Protein AF-A0A9D5ZM13-F1 (afdb_monomer)

pLDDT: mean 88.24, std 10.33, range [50.94, 98.12]

Structure (mmCIF, N/CA/C/O backbone):
data_AF-A0A9D5ZM13-F1
#
_entry.id   AF-A0A9D5ZM13-F1
#
loop_
_atom_site.group_PDB
_atom_site.id
_atom_site.type_symbol
_atom_site.label_atom_id
_atom_site.label_alt_id
_atom_site.label_comp_id
_atom_site.label_asym_id
_atom_site.label_entity_id
_atom_site.label_seq_id
_atom_site.pdbx_PDB_ins_code
_atom_site.Cartn_x
_atom_site.Cartn_y
_atom_site.Cartn_z
_atom_site.occupancy
_atom_site.B_iso_or_equiv
_atom_site.auth_seq_id
_atom_site.auth_comp_id
_atom_site.auth_asym_id
_atom_site.auth_atom_id
_atom_site.pdbx_PDB_model_num
ATOM 1 N N . MET A 1 1 ? 18.576 -22.214 -18.219 1.00 73.06 1 MET A N 1
ATOM 2 C CA . MET A 1 1 ? 17.772 -21.161 -18.888 1.00 73.06 1 MET A CA 1
ATOM 3 C C . MET A 1 1 ? 17.535 -21.629 -20.320 1.00 73.06 1 MET A C 1
ATOM 5 O O . MET A 1 1 ? 18.476 -22.168 -20.879 1.00 73.06 1 MET A O 1
ATOM 9 N N . ARG A 1 2 ? 16.316 -21.578 -20.875 1.00 85.56 2 ARG A N 1
ATOM 10 C CA . ARG A 1 2 ? 16.040 -22.069 -22.252 1.00 85.56 2 ARG A CA 1
ATOM 11 C C . ARG A 1 2 ? 16.087 -20.937 -23.271 1.00 85.56 2 ARG A C 1
ATOM 13 O O . ARG A 1 2 ? 16.745 -21.060 -24.294 1.00 85.56 2 ARG A O 1
ATOM 20 N N . ASP A 1 3 ? 15.479 -19.822 -22.898 1.00 89.00 3 ASP A N 1
ATOM 21 C CA . ASP A 1 3 ? 15.421 -18.604 -23.688 1.00 89.00 3 ASP A CA 1
ATOM 22 C C . ASP A 1 3 ? 16.178 -17.490 -22.988 1.00 89.00 3 ASP A C 1
ATOM 24 O O . ASP A 1 3 ? 16.081 -17.321 -21.768 1.00 89.00 3 ASP A O 1
ATOM 28 N N . ASN A 1 4 ? 16.901 -16.705 -23.772 1.00 91.12 4 ASN A N 1
ATOM 29 C CA . ASN A 1 4 ? 17.521 -15.479 -23.328 1.00 91.12 4 ASN A CA 1
ATOM 30 C C . ASN A 1 4 ? 17.094 -14.332 -24.236 1.00 91.12 4 ASN A C 1
ATOM 32 O O . ASN A 1 4 ? 17.348 -14.370 -25.433 1.00 91.12 4 ASN A O 1
ATOM 36 N N . TRP A 1 5 ? 16.463 -13.321 -23.647 1.00 93.12 5 TRP A N 1
ATOM 37 C CA . TRP A 1 5 ? 15.974 -12.148 -24.351 1.00 93.12 5 TRP A CA 1
ATOM 38 C C . TRP A 1 5 ? 16.658 -10.882 -23.845 1.00 93.12 5 TRP A C 1
ATOM 40 O O . TRP A 1 5 ? 16.768 -10.662 -22.638 1.00 93.12 5 TRP A O 1
ATOM 50 N N . CYS A 1 6 ? 17.037 -10.012 -24.775 1.00 95.56 6 CYS A N 1
ATOM 51 C CA . CYS A 1 6 ? 17.366 -8.621 -24.499 1.00 95.56 6 CYS A CA 1
ATOM 52 C C . CYS A 1 6 ? 16.543 -7.740 -25.436 1.00 95.56 6 CYS A C 1
ATOM 54 O O . CYS A 1 6 ? 16.604 -7.904 -26.654 1.00 95.56 6 CYS A O 1
ATOM 56 N N . VAL A 1 7 ? 15.742 -6.842 -24.865 1.00 96.81 7 VAL A N 1
ATOM 57 C CA . VAL A 1 7 ? 14.866 -5.946 -25.621 1.00 96.81 7 VAL A CA 1
ATOM 58 C C . VAL A 1 7 ? 15.091 -4.526 -25.142 1.00 96.81 7 VAL A C 1
ATOM 60 O O . VAL A 1 7 ? 15.116 -4.263 -23.940 1.00 96.81 7 VAL A O 1
ATOM 63 N N . GLY A 1 8 ? 15.219 -3.607 -26.085 1.00 95.19 8 GLY A N 1
ATOM 64 C CA . GLY A 1 8 ? 15.355 -2.192 -25.799 1.00 95.19 8 GLY A CA 1
ATOM 65 C C . GLY A 1 8 ? 15.084 -1.352 -27.034 1.00 95.19 8 GLY A C 1
ATOM 66 O O . GLY A 1 8 ? 14.815 -1.867 -28.123 1.00 95.19 8 GLY A O 1
ATOM 67 N N . TYR A 1 9 ? 15.098 -0.041 -26.848 1.00 94.00 9 TYR A N 1
ATOM 68 C CA . TYR A 1 9 ? 14.716 0.894 -27.891 1.00 94.00 9 TYR A CA 1
ATOM 69 C C . TYR A 1 9 ? 15.528 2.184 -27.807 1.00 94.00 9 TYR A C 1
ATOM 71 O O . TYR A 1 9 ? 16.066 2.542 -26.758 1.00 94.00 9 TYR A O 1
ATOM 79 N N . SER A 1 10 ? 15.587 2.877 -28.936 1.00 89.88 10 SER A N 1
ATOM 80 C CA . SER A 1 10 ? 15.978 4.272 -29.065 1.00 89.88 10 SER A CA 1
ATOM 81 C C . SER A 1 10 ? 14.820 5.075 -29.660 1.00 89.88 10 SER A C 1
ATOM 83 O O . SER A 1 10 ? 13.720 4.563 -29.864 1.00 89.88 10 SER A O 1
ATOM 85 N N . ASP A 1 11 ? 15.057 6.349 -29.945 1.00 86.62 11 ASP A N 1
ATOM 86 C CA . ASP A 1 11 ? 14.134 7.195 -30.700 1.00 86.62 11 ASP A CA 1
ATOM 87 C C . ASP A 1 11 ? 13.832 6.661 -32.112 1.00 86.62 11 ASP A C 1
ATOM 89 O O . ASP A 1 11 ? 12.773 6.970 -32.658 1.00 86.62 11 ASP A O 1
ATOM 93 N N . ARG A 1 12 ? 14.741 5.868 -32.700 1.00 88.12 12 ARG A N 1
ATOM 94 C CA . ARG A 1 12 ? 14.633 5.372 -34.083 1.00 88.12 12 ARG A CA 1
ATOM 95 C C . ARG A 1 12 ? 14.476 3.863 -34.211 1.00 88.12 12 ARG A C 1
ATOM 97 O O . ARG A 1 12 ? 13.870 3.406 -35.177 1.00 88.12 12 ARG A O 1
ATOM 104 N N . TYR A 1 13 ? 15.004 3.090 -33.267 1.00 91.31 13 TYR A N 1
ATOM 105 C CA . TYR A 1 13 ? 15.061 1.636 -33.387 1.00 91.31 13 TYR A CA 1
ATOM 106 C C . TYR A 1 13 ? 14.419 0.951 -32.189 1.00 91.31 13 TYR A C 1
ATOM 108 O O . TYR A 1 13 ? 14.563 1.384 -31.053 1.00 91.31 13 TYR A O 1
ATOM 116 N N . THR A 1 14 ? 13.746 -0.166 -32.439 1.00 95.75 14 THR A N 1
ATOM 117 C CA . THR A 1 14 ? 13.398 -1.146 -31.409 1.00 95.75 14 THR A CA 1
ATOM 118 C C . THR A 1 14 ? 14.122 -2.430 -31.760 1.00 95.75 14 THR A C 1
ATOM 120 O O . THR A 1 14 ? 13.996 -2.921 -32.880 1.00 95.75 14 THR A O 1
ATOM 123 N N . VAL A 1 15 ? 14.896 -2.955 -30.819 1.00 97.06 15 VAL A N 1
ATOM 124 C CA . VAL A 1 15 ? 15.712 -4.149 -31.021 1.00 97.06 15 VAL A CA 1
ATOM 125 C C . VAL A 1 15 ? 15.322 -5.176 -29.975 1.00 97.06 15 VAL A C 1
ATOM 127 O O . VAL A 1 15 ? 15.317 -4.890 -28.778 1.00 97.06 15 VAL A O 1
ATOM 130 N N . ALA A 1 16 ? 15.022 -6.384 -30.440 1.00 97.12 16 ALA A N 1
ATOM 131 C CA . ALA A 1 16 ? 14.815 -7.556 -29.610 1.00 97.12 16 ALA A CA 1
ATOM 132 C C . ALA A 1 16 ? 15.767 -8.655 -30.084 1.00 97.12 16 ALA A C 1
ATOM 134 O O . ALA A 1 16 ? 15.729 -9.053 -31.246 1.00 97.12 16 ALA A O 1
ATOM 135 N N . VAL A 1 17 ? 16.618 -9.135 -29.185 1.00 96.31 17 VAL A N 1
ATOM 136 C CA . VAL A 1 17 ? 17.547 -10.234 -29.437 1.00 96.31 17 VAL A CA 1
ATOM 137 C C . VAL A 1 17 ? 17.113 -11.431 -28.618 1.00 96.31 17 VAL A C 1
ATOM 139 O O . VAL A 1 17 ? 16.924 -11.316 -27.406 1.00 96.31 17 VAL A O 1
ATOM 142 N N . TRP A 1 18 ? 17.006 -12.577 -29.281 1.00 94.50 18 TRP A N 1
ATOM 143 C CA . TRP A 1 18 ? 16.833 -13.873 -28.646 1.00 94.50 18 TRP A CA 1
ATOM 144 C C . TRP A 1 18 ? 18.076 -14.730 -28.842 1.00 94.50 18 TRP A C 1
ATOM 146 O O . TRP A 1 18 ? 18.642 -14.776 -29.932 1.00 94.50 18 TRP A O 1
ATOM 156 N N . VAL A 1 19 ? 18.465 -15.437 -27.787 1.00 92.00 19 VAL A N 1
ATOM 157 C CA . VAL A 1 19 ? 19.493 -16.474 -27.810 1.00 92.00 19 VAL A CA 1
ATOM 158 C C . VAL A 1 19 ? 18.935 -17.702 -27.100 1.00 92.00 19 VAL A C 1
ATOM 160 O O . VAL A 1 19 ? 18.478 -17.615 -25.960 1.00 92.00 19 VAL A O 1
ATOM 163 N N . GLY A 1 20 ? 18.988 -18.850 -27.764 1.00 92.25 20 GLY A N 1
ATOM 164 C CA . GLY A 1 20 ? 18.499 -20.116 -27.235 1.00 92.25 20 GLY A CA 1
ATOM 165 C C . GLY A 1 20 ? 18.869 -21.279 -28.145 1.00 92.25 20 GLY A C 1
ATOM 166 O O . GLY A 1 20 ? 19.269 -21.084 -29.295 1.00 92.25 20 GLY A O 1
ATOM 167 N N . ASN A 1 21 ? 18.734 -22.500 -27.631 1.00 91.00 21 ASN A N 1
ATOM 168 C CA . ASN A 1 21 ? 18.849 -23.688 -28.470 1.00 91.00 21 ASN A CA 1
ATOM 169 C C . ASN A 1 21 ? 17.568 -23.830 -29.307 1.00 91.00 21 ASN A C 1
ATOM 171 O O . ASN A 1 21 ? 16.466 -23.753 -28.764 1.00 91.00 21 ASN A O 1
ATOM 175 N N . LEU A 1 22 ? 17.697 -24.047 -30.619 1.00 88.69 22 LEU A N 1
ATOM 176 C CA . LEU A 1 22 ? 16.551 -24.140 -31.542 1.00 88.69 22 LEU A CA 1
ATOM 177 C C . LEU A 1 22 ? 15.621 -25.326 -31.248 1.00 88.69 22 LEU A C 1
ATOM 179 O O . LEU A 1 22 ? 14.437 -25.276 -31.562 1.00 88.69 22 LEU A O 1
ATOM 183 N N . ASP A 1 23 ? 16.149 -26.381 -30.630 1.00 91.00 23 ASP A N 1
ATOM 184 C CA . ASP A 1 23 ? 15.391 -27.544 -30.158 1.00 91.00 23 ASP A CA 1
ATOM 185 C C . ASP A 1 23 ? 14.680 -27.292 -28.811 1.00 91.00 23 ASP A C 1
ATOM 187 O O . ASP A 1 23 ? 14.037 -28.183 -28.253 1.00 91.00 23 ASP A O 1
ATOM 191 N N . GLY A 1 24 ? 14.809 -26.080 -28.263 1.00 88.12 24 GLY A N 1
ATOM 192 C CA . GLY A 1 24 ? 14.264 -25.678 -26.974 1.00 88.12 24 GLY A CA 1
ATOM 193 C C . GLY A 1 24 ? 15.012 -26.257 -25.774 1.00 88.12 24 GLY A C 1
ATOM 194 O O . GLY A 1 24 ? 14.559 -26.066 -24.643 1.00 88.12 24 GLY A O 1
ATOM 195 N N . GLY A 1 25 ? 16.126 -26.972 -25.966 1.00 91.88 25 GLY A N 1
ATOM 196 C CA . GLY A 1 25 ? 16.921 -27.570 -24.894 1.00 91.88 25 GLY A CA 1
ATOM 197 C C . GLY A 1 25 ? 17.488 -26.536 -23.904 1.00 91.88 25 GLY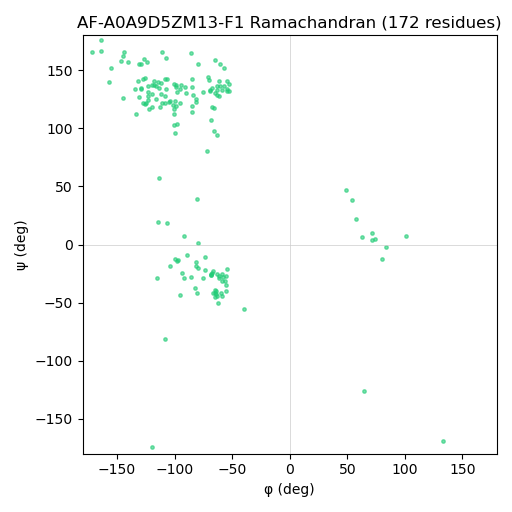 A C 1
ATOM 198 O O . GLY A 1 25 ? 17.668 -25.366 -24.251 1.00 91.88 25 GLY A O 1
ATOM 199 N N . PRO A 1 26 ? 17.789 -26.920 -22.648 1.00 88.12 26 PRO A N 1
ATOM 200 C CA . PRO A 1 26 ? 18.348 -25.992 -21.667 1.00 88.12 26 PRO A CA 1
ATOM 201 C C . PRO A 1 26 ? 19.767 -25.543 -22.050 1.00 88.12 26 PRO A C 1
ATOM 203 O O . PRO A 1 26 ? 20.626 -26.362 -22.363 1.00 88.12 26 PRO A O 1
ATOM 206 N N . MET A 1 27 ? 20.034 -24.242 -21.948 1.00 86.88 27 MET A N 1
ATOM 207 C CA . MET A 1 27 ? 21.387 -23.688 -21.954 1.00 86.88 27 MET A CA 1
ATOM 208 C C . MET A 1 27 ? 21.977 -23.732 -20.542 1.00 86.88 27 MET A C 1
ATOM 210 O O . MET A 1 27 ? 21.314 -23.366 -19.556 1.00 86.88 27 MET A O 1
ATOM 214 N N . TRP A 1 28 ? 23.237 -24.151 -20.461 1.00 81.50 28 TRP A N 1
ATOM 215 C CA . TRP A 1 28 ? 24.011 -24.254 -19.227 1.00 81.50 28 TRP A CA 1
ATOM 216 C C . TRP A 1 28 ? 24.913 -23.035 -19.069 1.00 81.50 28 TRP A C 1
ATOM 218 O O . TRP A 1 28 ? 25.534 -22.600 -20.032 1.00 81.50 28 TRP A O 1
ATOM 228 N N . SER A 1 29 ? 24.983 -22.485 -17.856 1.00 78.25 29 SER A N 1
ATOM 229 C CA . SER A 1 29 ? 25.875 -21.363 -17.516 1.00 78.25 29 SER A CA 1
ATOM 230 C C . SER A 1 29 ? 25.691 -20.081 -18.351 1.00 78.25 29 SER A C 1
ATOM 232 O O . SER A 1 29 ? 26.592 -19.250 -18.401 1.00 78.25 29 SER A O 1
ATOM 234 N N . VAL A 1 30 ? 24.521 -19.883 -18.971 1.00 73.00 30 VAL A N 1
ATOM 235 C CA . VAL A 1 30 ? 24.169 -18.653 -19.703 1.00 73.00 30 VAL A CA 1
ATOM 236 C C . VAL A 1 30 ? 23.119 -17.869 -18.920 1.00 73.00 30 VAL A C 1
ATOM 238 O O . VAL A 1 30 ? 22.074 -18.410 -18.551 1.00 73.00 30 VAL A O 1
ATOM 241 N N . SER A 1 31 ? 23.394 -16.585 -18.691 1.00 73.31 31 SER A N 1
ATOM 242 C CA . SER A 1 31 ? 22.455 -15.614 -18.122 1.00 73.31 31 SER A CA 1
ATOM 243 C C . SER A 1 31 ? 22.036 -14.579 -19.168 1.00 73.31 31 SER A C 1
ATOM 245 O O . SER A 1 31 ? 22.701 -14.418 -20.193 1.00 73.31 31 SER A O 1
ATOM 247 N N . GLY A 1 32 ? 20.972 -13.827 -18.865 1.00 70.50 32 GLY A N 1
ATOM 248 C CA . GLY A 1 32 ? 20.493 -12.680 -19.648 1.00 70.50 32 GLY A CA 1
ATOM 249 C C . GLY A 1 32 ? 21.612 -11.794 -20.204 1.00 70.50 32 GLY A C 1
ATOM 250 O O . GLY A 1 32 ? 21.774 -11.608 -21.410 1.00 70.50 32 GLY A O 1
ATOM 251 N N . VAL A 1 33 ? 22.446 -11.346 -19.267 1.00 79.56 33 VAL A N 1
ATOM 252 C CA . VAL A 1 33 ? 23.552 -10.403 -19.455 1.00 79.56 33 VAL A CA 1
ATOM 253 C C . VAL A 1 33 ? 24.704 -10.989 -20.277 1.00 79.56 33 VAL A C 1
ATOM 255 O O . VAL A 1 33 ? 25.424 -10.240 -20.922 1.00 79.56 33 VAL A O 1
ATOM 258 N N . MET A 1 34 ? 24.881 -12.313 -20.284 1.00 82.44 34 MET A N 1
ATOM 259 C CA . MET A 1 34 ? 25.987 -12.973 -20.993 1.00 82.44 34 MET A CA 1
ATOM 260 C C . MET A 1 34 ? 25.611 -13.508 -22.381 1.00 82.44 34 MET A C 1
ATOM 262 O O . MET A 1 34 ? 26.506 -13.876 -23.132 1.00 82.44 34 MET A O 1
ATOM 266 N N . GLY A 1 35 ? 24.318 -13.591 -22.718 1.00 88.12 35 GLY A N 1
ATOM 267 C CA . GLY A 1 35 ? 23.857 -14.115 -24.012 1.00 88.12 35 GLY A CA 1
ATOM 268 C C . GLY A 1 35 ? 23.300 -13.036 -24.938 1.00 88.12 35 GLY A C 1
ATOM 269 O O . GLY A 1 35 ? 23.998 -12.574 -25.830 1.00 88.12 35 GLY A O 1
ATOM 270 N N . ALA A 1 36 ? 22.040 -12.635 -24.754 1.00 93.94 36 ALA A N 1
ATOM 271 C CA . ALA A 1 36 ? 21.375 -11.704 -25.669 1.00 93.94 36 ALA A CA 1
ATOM 272 C C . ALA A 1 36 ? 21.837 -10.241 -25.514 1.00 93.94 36 ALA A C 1
ATOM 274 O O . ALA A 1 36 ? 21.806 -9.488 -26.487 1.00 93.94 36 ALA A O 1
ATOM 275 N N . ALA A 1 37 ? 22.275 -9.825 -24.318 1.00 94.56 37 ALA A N 1
ATOM 276 C CA . ALA A 1 37 ? 22.634 -8.427 -24.053 1.00 94.56 37 ALA A CA 1
ATOM 277 C C . ALA A 1 37 ? 23.874 -7.911 -24.824 1.00 94.56 37 ALA A C 1
ATOM 279 O O . ALA A 1 37 ? 23.791 -6.804 -25.354 1.00 94.56 37 ALA A O 1
ATOM 280 N N . PRO A 1 38 ? 24.985 -8.666 -24.968 1.00 94.38 38 PRO A N 1
ATOM 281 C CA . PRO A 1 38 ? 26.138 -8.214 -25.752 1.00 94.38 38 PRO A CA 1
ATOM 282 C C . PRO A 1 38 ? 25.819 -8.050 -27.244 1.00 94.38 38 PRO A C 1
ATOM 284 O O . PRO A 1 38 ? 26.225 -7.067 -27.853 1.00 94.38 38 PRO A O 1
ATOM 287 N N . VAL A 1 39 ? 25.021 -8.962 -27.816 1.00 95.62 39 VAL A N 1
ATOM 288 C CA . VAL A 1 39 ? 24.564 -8.869 -29.216 1.00 95.62 39 VAL A CA 1
ATOM 289 C C . VAL A 1 39 ? 23.657 -7.652 -29.414 1.00 95.62 39 VAL A C 1
ATOM 291 O O . VAL A 1 39 ? 23.792 -6.924 -30.394 1.00 95.62 39 VAL A O 1
ATOM 294 N N . TYR A 1 40 ? 22.748 -7.397 -28.466 1.00 97.00 40 TYR A N 1
ATOM 295 C CA . TYR A 1 40 ? 21.931 -6.182 -28.466 1.00 97.00 40 TYR A CA 1
ATOM 296 C C . TYR A 1 40 ? 22.800 -4.917 -28.434 1.00 97.00 40 TYR A C 1
ATOM 298 O O . TYR A 1 40 ? 22.534 -3.979 -29.185 1.00 97.00 40 TYR A O 1
ATOM 306 N N . GLN A 1 41 ? 23.835 -4.891 -27.587 1.00 95.75 41 GLN A N 1
ATOM 307 C CA . GLN A 1 41 ? 24.733 -3.745 -27.457 1.00 95.75 41 GLN A CA 1
ATOM 308 C C . GLN A 1 41 ? 25.476 -3.466 -28.767 1.00 95.75 41 GLN A C 1
ATOM 310 O O . GLN A 1 41 ? 25.427 -2.339 -29.250 1.00 95.75 41 GLN A O 1
ATOM 315 N N . GLU A 1 42 ? 26.093 -4.485 -29.369 1.00 96.06 42 GLU A N 1
ATOM 316 C CA . GLU A 1 42 ? 26.823 -4.342 -30.634 1.00 96.06 42 GLU A CA 1
ATOM 317 C C . GLU A 1 42 ? 25.909 -3.842 -31.762 1.00 96.06 42 GLU A C 1
ATOM 319 O O . GLU A 1 42 ? 26.280 -2.940 -32.515 1.00 96.06 42 GLU A O 1
ATOM 324 N N . LEU A 1 43 ? 24.676 -4.359 -31.839 1.00 95.44 43 LEU A N 1
ATOM 325 C CA . LEU A 1 43 ? 23.703 -3.894 -32.825 1.00 95.44 43 LEU A CA 1
ATOM 326 C C . LEU A 1 43 ? 23.307 -2.433 -32.583 1.00 95.44 43 LEU A C 1
ATOM 328 O O . LEU A 1 43 ? 23.249 -1.651 -33.529 1.00 95.44 43 LEU A O 1
ATOM 332 N N . MET A 1 44 ? 23.036 -2.047 -31.334 1.00 94.06 44 MET A N 1
ATOM 333 C CA . MET A 1 44 ? 22.690 -0.664 -31.012 1.00 94.06 44 MET A CA 1
ATOM 334 C C . MET A 1 44 ? 23.852 0.293 -31.298 1.00 94.06 44 MET A C 1
ATOM 336 O O . MET A 1 44 ? 23.606 1.361 -31.856 1.00 94.06 44 MET A O 1
ATOM 340 N N . ASP A 1 45 ? 25.097 -0.082 -31.003 1.00 93.56 45 ASP A N 1
ATOM 341 C CA . ASP A 1 45 ? 26.278 0.726 -31.331 1.00 93.56 45 ASP A CA 1
ATOM 342 C C . ASP A 1 45 ? 26.444 0.877 -32.853 1.00 93.56 45 ASP A C 1
ATOM 344 O O . ASP A 1 45 ? 26.656 1.986 -33.354 1.00 93.56 45 ASP A O 1
ATOM 348 N N . ALA A 1 46 ? 26.251 -0.208 -33.610 1.00 93.62 46 ALA A N 1
ATOM 349 C CA . ALA A 1 46 ? 26.283 -0.180 -35.070 1.00 93.62 46 ALA A CA 1
ATOM 350 C C . ALA A 1 46 ? 25.169 0.703 -35.659 1.00 93.62 46 ALA A C 1
ATOM 352 O O . ALA A 1 46 ? 25.435 1.519 -36.541 1.00 93.62 46 ALA A O 1
ATOM 353 N N . LEU A 1 47 ? 23.937 0.600 -35.151 1.00 92.25 47 LEU A N 1
ATOM 354 C CA . LEU A 1 47 ? 22.779 1.369 -35.625 1.00 92.25 47 LEU A CA 1
ATOM 355 C C . LEU A 1 47 ? 22.882 2.877 -35.337 1.00 92.25 47 LEU A C 1
ATOM 357 O O . LEU A 1 47 ? 22.260 3.679 -36.039 1.00 92.25 47 LEU A O 1
ATOM 361 N N . HIS A 1 48 ? 23.661 3.276 -34.326 1.00 90.50 48 HIS A N 1
ATOM 362 C CA . HIS A 1 48 ? 23.805 4.671 -33.892 1.00 90.50 48 HIS A CA 1
ATOM 363 C C . HIS A 1 48 ? 25.148 5.313 -34.275 1.00 90.50 48 HIS A C 1
ATOM 365 O O . HIS A 1 48 ? 25.497 6.361 -33.728 1.00 90.50 48 HIS A O 1
ATOM 371 N N . THR A 1 49 ? 25.887 4.759 -35.245 1.00 87.56 49 THR A N 1
ATOM 372 C CA . THR A 1 49 ? 27.140 5.375 -35.737 1.00 87.56 49 THR A CA 1
ATOM 373 C C . THR A 1 49 ? 26.936 6.813 -36.232 1.00 87.56 49 THR A C 1
ATOM 375 O O . THR A 1 49 ? 27.815 7.655 -36.053 1.00 87.56 49 THR A O 1
ATOM 378 N N . ASN A 1 50 ? 25.753 7.126 -36.779 1.00 78.50 50 ASN A N 1
ATOM 379 C CA . ASN A 1 50 ? 25.339 8.487 -37.127 1.00 78.50 50 ASN A CA 1
ATOM 380 C C . ASN A 1 50 ? 24.450 9.079 -36.022 1.00 78.50 50 ASN A C 1
ATOM 382 O O . ASN A 1 50 ? 23.269 8.752 -35.870 1.00 78.50 50 ASN A O 1
ATOM 386 N N . ASN A 1 51 ? 25.059 9.967 -35.241 1.00 69.19 51 ASN A N 1
ATOM 387 C CA . ASN A 1 51 ? 24.648 10.393 -33.903 1.00 69.19 51 ASN A CA 1
ATOM 388 C C . ASN A 1 51 ? 23.519 11.451 -33.887 1.00 69.19 51 ASN A C 1
ATOM 390 O O . ASN A 1 51 ? 23.552 12.367 -33.061 1.00 69.19 51 ASN A O 1
ATOM 394 N N . ASP A 1 52 ? 22.518 11.352 -34.769 1.00 70.00 52 ASP A N 1
ATOM 395 C CA . ASP A 1 52 ? 21.307 12.171 -34.622 1.00 70.00 52 ASP A CA 1
ATOM 396 C C . ASP A 1 52 ? 20.551 11.681 -33.389 1.00 70.00 52 ASP A C 1
ATOM 398 O O . ASP A 1 52 ? 19.990 10.583 -33.365 1.00 70.00 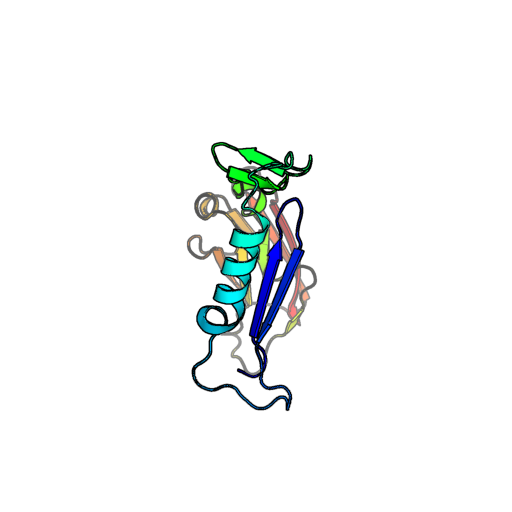52 ASP A O 1
ATOM 402 N N . 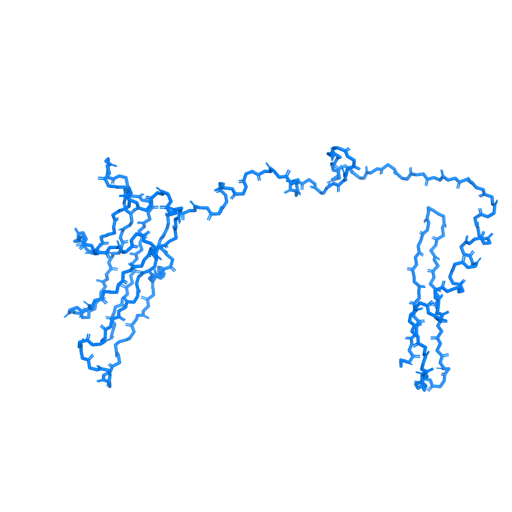ARG A 1 53 ? 20.607 12.484 -32.330 1.00 70.12 53 ARG A N 1
ATOM 403 C CA . ARG A 1 53 ? 19.970 12.197 -31.048 1.00 70.12 53 ARG A CA 1
ATOM 404 C C . ARG A 1 53 ? 18.680 12.990 -30.963 1.00 70.12 53 ARG A C 1
ATOM 406 O O . ARG A 1 53 ? 18.722 14.179 -30.642 1.00 70.12 53 ARG A O 1
ATOM 413 N N . TYR A 1 54 ? 17.537 12.347 -31.171 1.00 76.19 54 TYR A N 1
ATOM 414 C CA . TYR A 1 54 ? 16.281 12.931 -30.726 1.00 76.19 54 TYR A CA 1
ATOM 415 C C . TYR A 1 54 ? 16.090 12.641 -29.236 1.00 76.19 54 TYR A C 1
ATOM 417 O O . TYR A 1 54 ? 16.098 11.496 -28.787 1.00 76.19 54 TYR A O 1
ATOM 425 N N . ARG A 1 55 ? 15.926 13.700 -28.440 1.00 78.00 55 ARG A N 1
ATOM 426 C CA . ARG A 1 55 ? 15.509 13.580 -27.041 1.00 78.00 55 ARG A CA 1
ATOM 427 C C . ARG A 1 55 ? 14.020 13.898 -26.964 1.00 78.00 55 ARG A C 1
ATOM 429 O O . ARG A 1 55 ? 13.663 15.058 -27.187 1.00 78.00 55 ARG A O 1
ATOM 436 N N . PRO A 1 56 ? 13.152 12.919 -26.657 1.00 79.31 56 PRO A N 1
ATOM 437 C CA . PRO A 1 56 ? 11.728 13.184 -26.555 1.00 79.31 56 PRO A CA 1
ATOM 438 C C . PRO A 1 56 ? 11.462 14.197 -25.441 1.00 79.31 56 PRO A C 1
ATOM 440 O O . PRO A 1 56 ? 12.082 14.165 -24.375 1.00 79.31 56 PRO A O 1
ATOM 443 N N . THR A 1 57 ? 10.525 15.108 -25.695 1.00 84.38 57 THR A N 1
ATOM 444 C CA . THR A 1 57 ? 10.022 15.991 -24.639 1.00 84.38 57 THR A CA 1
ATOM 445 C C . THR A 1 57 ? 9.213 15.138 -23.660 1.00 84.38 57 THR A C 1
ATOM 447 O O . THR A 1 57 ? 8.385 14.345 -24.118 1.00 84.38 57 THR A O 1
ATOM 450 N N . PRO A 1 58 ? 9.423 15.266 -22.336 1.00 85.50 58 PRO A N 1
ATOM 451 C CA . PRO A 1 58 ? 8.631 14.532 -21.360 1.00 85.50 58 PRO A CA 1
ATOM 452 C C . PRO A 1 58 ? 7.123 14.731 -21.595 1.00 85.50 58 PRO A C 1
ATOM 454 O O . PRO A 1 58 ? 6.696 15.859 -21.866 1.00 85.50 58 PRO A O 1
ATOM 457 N N . PRO A 1 59 ? 6.299 13.672 -21.494 1.00 89.06 59 PRO A N 1
ATOM 458 C CA . PRO A 1 59 ? 4.848 13.800 -21.594 1.00 89.06 59 PRO A CA 1
ATOM 459 C C . 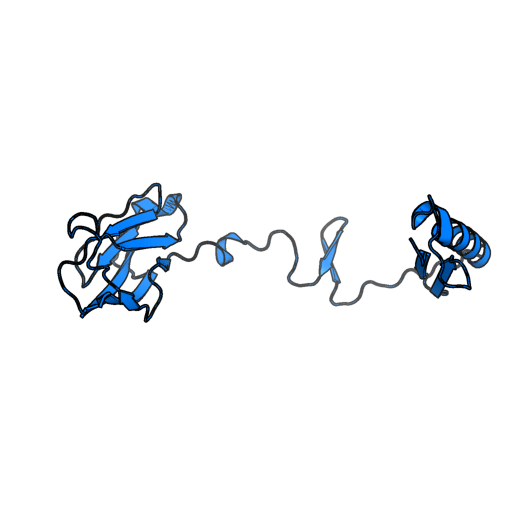PRO A 1 59 ? 4.295 14.782 -20.555 1.00 89.06 59 PRO A C 1
ATOM 461 O O . PRO A 1 59 ? 4.832 14.884 -19.457 1.00 89.06 59 PRO A O 1
ATOM 464 N N . LYS A 1 60 ? 3.159 15.436 -20.844 1.00 89.12 60 LYS A N 1
ATOM 465 C CA . LYS A 1 60 ? 2.515 16.399 -19.919 1.00 89.12 60 LYS A CA 1
ATOM 466 C C . LYS A 1 60 ? 2.213 15.825 -18.525 1.00 89.12 60 LYS A C 1
ATOM 468 O O . LYS A 1 60 ? 2.145 16.577 -17.563 1.00 89.12 60 LYS A O 1
ATOM 473 N N . ALA A 1 61 ? 2.015 14.509 -18.429 1.00 90.56 61 ALA A N 1
ATOM 474 C CA . ALA A 1 61 ? 1.766 13.804 -17.171 1.00 90.56 61 ALA A CA 1
ATOM 475 C C . ALA A 1 61 ? 3.021 13.654 -16.289 1.00 90.56 61 ALA A C 1
ATOM 477 O O . ALA A 1 61 ? 2.907 13.236 -15.139 1.00 90.56 61 ALA A O 1
ATOM 478 N N . VAL A 1 62 ? 4.206 13.966 -16.822 1.00 92.00 62 VAL A N 1
ATOM 479 C CA . VAL A 1 62 ? 5.481 13.888 -16.115 1.00 92.00 62 VAL A CA 1
ATOM 480 C C . VAL A 1 62 ? 5.878 15.282 -15.634 1.00 92.00 62 VAL A C 1
ATOM 482 O O . VAL A 1 62 ? 6.022 16.216 -16.420 1.00 92.00 62 VAL A O 1
ATOM 485 N N . VAL A 1 63 ? 6.088 15.416 -14.329 1.00 90.12 63 VAL A N 1
ATOM 486 C CA . VAL A 1 63 ? 6.487 16.655 -13.661 1.00 90.12 63 VAL A CA 1
ATOM 487 C C . VAL A 1 63 ? 7.945 16.546 -13.233 1.00 90.12 63 VAL A C 1
ATOM 489 O O . VAL A 1 63 ? 8.358 15.548 -12.645 1.00 90.12 63 VAL A O 1
ATOM 492 N N . LYS A 1 64 ? 8.739 17.583 -13.503 1.00 89.56 64 LYS A N 1
ATOM 493 C CA . LYS A 1 64 ? 10.137 17.657 -13.068 1.00 89.56 64 LYS A CA 1
ATOM 494 C C . LYS A 1 64 ? 10.236 18.327 -11.696 1.00 89.56 64 LYS A C 1
ATOM 496 O O . LYS A 1 64 ? 9.710 19.424 -11.516 1.00 89.56 64 LYS A O 1
ATOM 501 N N . LYS A 1 65 ? 10.951 17.710 -10.751 1.00 87.94 65 LYS A N 1
ATOM 502 C CA . LYS A 1 65 ? 11.272 18.292 -9.437 1.00 87.94 65 LYS A CA 1
ATOM 503 C C . LYS A 1 65 ? 12.755 18.075 -9.137 1.00 87.94 65 LYS A C 1
ATOM 505 O O . LYS A 1 65 ? 13.198 16.948 -8.951 1.00 87.94 65 LYS A O 1
ATOM 510 N N . GLY A 1 66 ? 13.524 19.166 -9.099 1.00 87.19 66 GLY A N 1
ATOM 511 C CA . GLY A 1 66 ? 14.985 19.095 -9.007 1.00 87.19 66 GLY A CA 1
ATOM 512 C C . GLY A 1 66 ? 15.598 18.446 -10.255 1.00 87.19 66 GLY A C 1
ATOM 513 O O . GLY A 1 66 ? 15.328 18.881 -11.379 1.00 87.19 66 GLY A O 1
ATOM 514 N N . SER A 1 67 ? 16.416 17.410 -10.052 1.00 89.06 67 SER A N 1
ATOM 515 C CA . SER A 1 67 ? 17.008 16.587 -11.118 1.00 89.06 67 SER A CA 1
ATOM 516 C C . SER A 1 67 ? 16.077 15.501 -11.656 1.00 89.06 67 SER A C 1
ATOM 518 O O . SER A 1 67 ? 16.344 14.972 -12.734 1.00 89.06 67 SER A 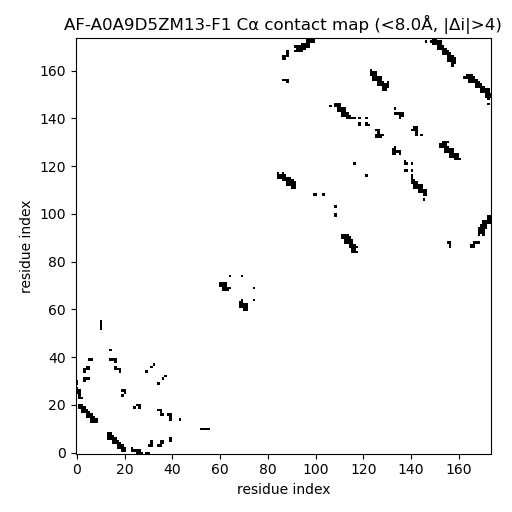O 1
ATOM 520 N N . ASP A 1 68 ? 14.990 15.196 -10.948 1.00 88.94 68 ASP A N 1
ATOM 521 C CA . ASP A 1 68 ? 14.215 13.977 -11.170 1.00 88.94 68 ASP A CA 1
ATOM 522 C C . ASP A 1 68 ? 12.865 14.265 -11.841 1.00 88.94 68 ASP A C 1
ATOM 524 O O . ASP A 1 68 ? 12.340 15.385 -11.806 1.00 88.94 68 ASP A O 1
ATOM 528 N N . TYR A 1 69 ? 12.290 13.223 -12.440 1.00 89.31 69 TYR A N 1
ATOM 529 C CA . TYR A 1 69 ? 10.988 13.246 -13.102 1.00 89.31 69 TYR A CA 1
ATOM 530 C C . TYR A 1 69 ? 10.013 12.314 -12.376 1.00 89.31 69 TYR A C 1
ATOM 532 O O . TYR A 1 69 ? 10.361 11.186 -12.039 1.00 89.31 69 TYR A O 1
ATOM 540 N N . TYR A 1 70 ? 8.784 12.780 -12.173 1.00 89.38 70 TYR A N 1
ATOM 541 C CA . TYR A 1 70 ? 7.726 12.087 -11.439 1.00 89.38 70 TYR A CA 1
ATOM 542 C C . TYR A 1 70 ? 6.447 12.058 -12.263 1.00 89.38 70 TYR A C 1
ATOM 544 O O . TYR A 1 70 ? 6.218 12.951 -13.075 1.00 89.38 70 TYR A O 1
ATOM 552 N N . LEU A 1 71 ? 5.574 11.084 -12.021 1.00 89.75 71 LEU A N 1
ATOM 553 C CA . LEU A 1 71 ? 4.197 11.201 -12.488 1.00 89.75 71 LEU A CA 1
ATOM 554 C C . LEU A 1 71 ? 3.479 12.272 -11.655 1.00 89.75 71 LEU A C 1
ATOM 556 O O . LEU A 1 71 ? 3.736 12.441 -10.459 1.00 89.75 71 LEU A O 1
ATOM 560 N N . ALA A 1 72 ? 2.585 13.028 -12.287 1.00 83.44 72 ALA A N 1
ATOM 561 C CA . ALA A 1 72 ? 1.726 13.961 -11.570 1.00 83.44 72 ALA A CA 1
ATOM 562 C C . ALA A 1 72 ? 0.957 13.218 -10.458 1.00 83.44 72 ALA A C 1
ATOM 564 O O . ALA A 1 72 ? 0.407 12.144 -10.690 1.00 83.44 72 ALA A O 1
ATOM 565 N N . GLY A 1 73 ? 0.951 13.774 -9.243 1.00 79.38 73 GLY A N 1
ATOM 566 C CA . GLY A 1 73 ? 0.350 13.139 -8.061 1.00 79.38 73 GLY A CA 1
ATOM 567 C C . GLY A 1 73 ? 1.240 12.119 -7.336 1.00 79.38 73 GLY A C 1
ATOM 568 O O . GLY A 1 73 ? 0.837 11.603 -6.301 1.00 79.38 73 GLY A O 1
ATOM 569 N N . THR A 1 74 ? 2.458 11.842 -7.819 1.00 83.12 74 THR A N 1
ATOM 570 C CA . THR A 1 74 ? 3.422 10.957 -7.131 1.00 83.12 74 THR A CA 1
ATOM 571 C C . THR A 1 74 ? 4.668 11.703 -6.652 1.00 83.12 74 THR A C 1
ATOM 573 O O . THR A 1 74 ? 5.725 11.097 -6.464 1.00 83.12 74 THR A O 1
ATOM 576 N N . LEU A 1 75 ? 4.597 13.031 -6.522 1.00 84.31 75 LEU A N 1
ATOM 577 C CA . LEU A 1 75 ? 5.751 13.826 -6.119 1.00 84.31 75 LEU A CA 1
ATOM 578 C C . LEU A 1 75 ? 6.103 13.552 -4.645 1.00 84.31 75 LEU A C 1
ATOM 580 O O . LEU A 1 75 ? 5.232 13.649 -3.778 1.00 84.31 75 LEU A O 1
ATOM 584 N N . PRO A 1 76 ? 7.382 13.294 -4.317 1.00 71.56 76 PRO A N 1
ATOM 585 C CA . PRO A 1 76 ? 7.817 13.150 -2.937 1.00 71.56 76 PRO A CA 1
ATOM 586 C C . PRO A 1 76 ? 7.563 14.450 -2.173 1.00 71.56 76 PRO A C 1
ATOM 588 O O . PRO A 1 76 ? 7.995 15.521 -2.612 1.00 71.56 76 PRO A O 1
ATOM 591 N N . GLY A 1 77 ? 6.884 14.370 -1.030 1.00 68.38 77 GLY A N 1
ATOM 592 C CA . GLY A 1 77 ? 6.650 15.515 -0.149 1.00 68.38 77 GLY A CA 1
ATOM 593 C C . GLY A 1 77 ? 5.270 16.169 -0.238 1.00 68.38 77 GLY A C 1
ATOM 594 O O . GLY A 1 77 ? 5.072 17.180 0.434 1.00 68.38 77 GLY A O 1
ATOM 595 N N . GLU A 1 78 ? 4.298 15.608 -0.971 1.00 58.19 78 GLU A N 1
ATOM 596 C CA . GLU A 1 78 ? 2.917 15.754 -0.488 1.00 58.19 78 GLU A CA 1
ATOM 597 C C . GLU A 1 78 ? 2.849 15.127 0.909 1.00 58.19 78 GLU A C 1
ATOM 599 O O . GLU A 1 78 ? 3.429 14.063 1.153 1.00 58.19 78 GLU A O 1
ATOM 604 N N . LYS A 1 79 ? 2.239 15.834 1.865 1.00 55.53 79 LYS A N 1
ATOM 605 C CA . LYS A 1 79 ? 2.206 15.412 3.264 1.00 55.53 79 LYS A CA 1
ATOM 606 C C . LYS A 1 79 ? 1.439 14.095 3.383 1.00 55.53 79 LYS A C 1
ATOM 608 O O . LYS A 1 79 ? 0.235 14.078 3.599 1.00 55.53 79 LYS A O 1
ATOM 613 N N . LEU A 1 80 ? 2.166 12.980 3.364 1.00 54.16 80 LEU A N 1
ATOM 614 C CA . LEU A 1 80 ? 1.650 11.675 3.787 1.00 54.16 80 LEU A CA 1
ATOM 615 C C . LEU A 1 80 ? 1.070 11.742 5.215 1.00 54.16 80 LEU A C 1
ATOM 617 O O . LEU A 1 80 ? 0.220 10.936 5.563 1.00 54.16 80 LEU A O 1
ATOM 621 N N . GLN A 1 81 ? 1.455 12.729 6.033 1.00 50.94 81 GLN A N 1
ATOM 622 C CA . GLN A 1 81 ? 0.848 12.962 7.348 1.00 50.94 81 GLN A CA 1
ATOM 623 C C . GLN A 1 81 ? -0.679 13.146 7.294 1.00 50.94 81 GLN A C 1
ATOM 625 O O . GLN A 1 81 ? -1.357 12.644 8.187 1.00 50.94 81 GLN A O 1
ATOM 630 N N . ASP A 1 82 ? -1.223 13.764 6.239 1.00 52.56 82 ASP A N 1
ATOM 631 C CA . ASP A 1 82 ? -2.673 13.973 6.105 1.00 52.56 82 ASP A CA 1
ATOM 632 C C . ASP A 1 82 ? -3.406 12.706 5.607 1.00 52.56 82 ASP A C 1
ATOM 634 O O . ASP A 1 82 ? -4.608 12.546 5.816 1.00 52.56 82 ASP A O 1
ATOM 638 N N . LEU A 1 83 ? -2.679 11.767 4.987 1.00 52.47 83 LEU A N 1
ATOM 639 C CA . LEU A 1 83 ? -3.208 10.492 4.480 1.00 52.47 83 LEU A CA 1
ATOM 640 C C . LEU A 1 83 ? -3.118 9.344 5.500 1.00 52.47 83 LEU A C 1
ATOM 642 O O . LEU A 1 83 ? -3.943 8.433 5.448 1.00 52.47 83 LEU A O 1
ATOM 646 N N . TYR A 1 84 ? -2.139 9.375 6.412 1.00 52.28 84 TYR A N 1
ATOM 647 C CA . TYR A 1 84 ? -1.783 8.215 7.241 1.00 52.28 84 TYR A CA 1
ATOM 648 C C . TYR A 1 84 ? -2.262 8.277 8.697 1.00 52.28 84 TYR A C 1
ATOM 650 O O . TYR A 1 84 ? -2.387 7.228 9.318 1.00 52.28 84 TYR A O 1
ATOM 658 N N . TRP A 1 85 ? -2.615 9.442 9.248 1.00 58.12 85 TRP A N 1
ATOM 659 C CA . TRP A 1 85 ? -3.017 9.541 10.662 1.00 58.12 85 TRP A CA 1
ATOM 660 C C . TRP A 1 85 ? -4.485 9.918 10.844 1.00 58.12 85 TRP A C 1
ATOM 662 O O . TRP A 1 85 ? -4.825 10.890 11.522 1.00 58.12 85 TRP A O 1
ATOM 672 N N . LYS A 1 86 ? -5.391 9.119 10.270 1.00 72.56 86 LYS A N 1
ATOM 673 C CA . LYS A 1 86 ? -6.803 9.190 10.666 1.00 72.56 86 LYS A CA 1
ATOM 674 C C . LYS A 1 86 ? -6.931 8.694 12.103 1.00 72.56 86 LYS A C 1
ATOM 676 O O . LYS A 1 86 ? -6.641 7.534 12.362 1.00 72.56 86 LYS A O 1
ATOM 681 N N . LYS A 1 87 ? -7.395 9.556 13.014 1.00 89.38 87 LYS A N 1
ATOM 682 C CA . LYS A 1 87 ? -7.839 9.164 14.361 1.00 89.38 87 LYS A CA 1
ATOM 683 C C . LYS A 1 87 ? -9.084 8.290 14.207 1.00 89.38 87 LYS A C 1
ATOM 685 O O . LYS A 1 87 ? -10.170 8.825 14.005 1.00 89.38 87 LYS A O 1
ATOM 690 N N . ARG A 1 88 ? -8.928 6.968 14.249 1.00 92.94 88 ARG A N 1
ATOM 691 C CA . ARG A 1 88 ? -10.028 6.025 13.992 1.00 92.94 88 ARG A CA 1
ATOM 692 C C . ARG A 1 88 ? -9.953 4.770 14.845 1.00 92.94 88 ARG A C 1
ATOM 694 O O . ARG A 1 88 ? -8.900 4.419 15.378 1.00 92.94 88 ARG A O 1
ATOM 701 N N . ILE A 1 89 ? -11.070 4.065 14.932 1.00 95.56 89 ILE A N 1
ATOM 702 C CA . ILE A 1 89 ? -11.150 2.734 15.524 1.00 95.56 89 ILE A CA 1
ATOM 703 C C . ILE A 1 89 ? -10.783 1.730 14.428 1.00 95.56 89 ILE A C 1
ATOM 705 O O . ILE A 1 89 ? -11.473 1.597 13.422 1.00 95.56 89 ILE A O 1
ATOM 709 N N . ALA A 1 90 ? -9.655 1.045 14.600 1.00 95.06 90 ALA A N 1
ATOM 710 C CA . ALA A 1 90 ? -9.156 0.062 13.640 1.00 95.06 90 ALA A CA 1
ATOM 711 C C . ALA A 1 90 ? -9.754 -1.334 13.871 1.00 95.06 90 ALA A C 1
ATOM 713 O O . ALA A 1 90 ? -9.850 -2.128 12.938 1.00 95.06 90 ALA A O 1
ATOM 714 N N . TYR A 1 91 ? -10.129 -1.647 15.114 1.00 96.31 91 TYR A N 1
ATOM 715 C CA . TYR A 1 91 ? -10.766 -2.908 15.477 1.00 96.31 91 TYR A CA 1
ATOM 716 C C . TYR A 1 91 ? -11.573 -2.747 16.779 1.00 96.31 91 TYR A C 1
ATOM 718 O O . TYR A 1 91 ? -11.059 -2.119 17.708 1.00 96.31 91 TYR A O 1
ATOM 726 N N . PRO A 1 92 ? -12.772 -3.341 16.905 1.00 96.88 92 PRO A N 1
ATOM 727 C CA . PRO A 1 92 ? -13.530 -3.998 15.839 1.00 96.88 92 PRO A CA 1
ATOM 728 C C . PRO A 1 92 ? -13.960 -3.000 14.752 1.00 96.88 92 PRO A C 1
ATOM 730 O O . PRO A 1 92 ? -13.977 -1.792 14.978 1.00 96.88 92 PRO A O 1
ATOM 733 N N . THR A 1 93 ? -14.264 -3.506 13.558 1.00 96.50 93 THR A N 1
ATOM 734 C CA . THR A 1 93 ? -14.769 -2.691 12.443 1.00 96.50 93 THR A CA 1
ATOM 735 C C . THR A 1 93 ? -16.288 -2.537 12.516 1.00 96.50 93 THR A C 1
ATOM 737 O O . THR A 1 93 ? -16.964 -3.304 13.204 1.00 96.50 93 THR A O 1
ATOM 740 N N . GLU A 1 94 ? -16.841 -1.587 11.759 1.00 97.44 94 GLU A N 1
ATOM 741 C CA . GLU A 1 94 ? -18.293 -1.411 11.632 1.00 97.44 94 GLU A CA 1
ATOM 742 C C . GLU A 1 94 ? -18.996 -2.721 11.237 1.00 97.44 94 GLU A C 1
ATOM 744 O O . GLU A 1 94 ? -18.565 -3.426 10.323 1.00 97.44 94 GLU A O 1
ATOM 749 N N . GLY A 1 95 ? -20.072 -3.050 11.951 1.00 96.31 95 GLY A N 1
ATOM 750 C CA . GLY A 1 95 ? -20.892 -4.240 11.738 1.00 96.31 95 GLY A CA 1
ATOM 751 C C . GLY A 1 95 ? -20.245 -5.567 12.147 1.00 96.31 95 GLY A C 1
ATOM 752 O O . GLY A 1 95 ? -20.856 -6.613 11.929 1.00 96.31 95 GLY A O 1
ATOM 753 N N . MET A 1 96 ? -19.039 -5.563 12.727 1.00 97.62 96 MET A N 1
ATOM 754 C CA . MET A 1 96 ? -18.343 -6.800 13.091 1.00 97.62 96 MET A CA 1
ATOM 755 C C . MET A 1 96 ? -19.151 -7.622 14.105 1.00 97.62 96 MET A C 1
ATOM 757 O O . MET A 1 96 ? -19.666 -7.089 15.085 1.00 97.62 96 MET A O 1
ATOM 761 N N . ILE A 1 97 ? -19.216 -8.937 13.894 1.00 96.75 97 ILE A N 1
ATOM 762 C CA . ILE A 1 97 ? -19.768 -9.890 14.861 1.00 96.75 97 ILE A CA 1
ATOM 763 C C . ILE A 1 97 ? -18.600 -10.614 15.526 1.00 96.75 97 ILE A C 1
ATOM 765 O O . ILE A 1 97 ? -17.777 -11.228 14.849 1.00 96.75 97 ILE A O 1
ATOM 769 N N . VAL A 1 98 ? -18.535 -10.544 16.850 1.00 94.38 98 VAL A N 1
ATOM 770 C CA . VAL A 1 98 ? -17.542 -11.226 17.678 1.00 94.38 98 VAL A CA 1
ATOM 771 C C . VAL A 1 98 ? -18.240 -12.359 18.419 1.00 94.38 98 VAL A C 1
ATOM 773 O O . VAL A 1 98 ? -19.193 -12.118 19.156 1.00 94.38 98 VAL A O 1
ATOM 776 N N . ALA A 1 99 ? -17.781 -13.592 18.221 1.00 92.69 99 ALA A N 1
ATOM 777 C CA . ALA A 1 99 ? -18.303 -14.754 18.930 1.00 92.69 99 ALA A CA 1
ATOM 778 C C . ALA A 1 99 ? -17.507 -14.997 20.216 1.00 92.69 99 ALA A C 1
ATOM 780 O O . ALA A 1 99 ? -16.275 -14.941 20.207 1.00 92.69 99 ALA A O 1
ATOM 781 N N . LEU A 1 100 ? -18.212 -15.272 21.312 1.00 89.94 100 LEU A N 1
ATOM 782 C CA . LEU A 1 100 ? -17.597 -15.746 22.547 1.00 89.94 100 LEU A CA 1
ATOM 783 C C . LEU A 1 100 ? -17.384 -17.255 22.496 1.00 89.94 100 LEU A C 1
ATOM 785 O O . LEU A 1 100 ? -18.315 -18.014 22.230 1.00 89.94 100 LEU A O 1
ATOM 789 N N . ASP A 1 101 ? -16.159 -17.674 22.791 1.00 89.25 101 ASP A N 1
ATOM 790 C CA . ASP A 1 101 ? -15.780 -19.080 22.834 1.00 89.25 101 ASP A CA 1
ATOM 791 C C . ASP A 1 101 ? -16.116 -19.678 24.216 1.00 89.25 101 ASP A C 1
ATOM 793 O O . ASP A 1 101 ? -15.599 -19.180 25.221 1.00 89.25 101 ASP A O 1
ATOM 797 N N . PRO A 1 102 ? -16.988 -20.702 24.307 1.00 89.38 102 PRO A N 1
ATOM 798 C CA . PRO A 1 102 ? -17.369 -21.314 25.579 1.00 89.38 102 PRO A CA 1
ATOM 799 C C . PRO A 1 102 ? -16.222 -22.055 26.278 1.00 89.38 102 PRO A C 1
ATOM 801 O O . PRO A 1 102 ? -16.284 -22.209 27.498 1.00 89.38 102 PRO A O 1
ATOM 804 N N . ASP A 1 103 ? -15.188 -22.477 25.546 1.00 92.88 103 ASP A N 1
ATOM 805 C CA . ASP A 1 103 ? -14.054 -23.216 26.109 1.00 92.88 103 ASP A CA 1
ATOM 806 C C . ASP A 1 103 ? -13.029 -22.277 26.766 1.00 92.88 103 ASP A C 1
ATOM 808 O O . ASP A 1 103 ? -12.224 -22.696 27.603 1.00 92.88 103 ASP A O 1
ATOM 812 N N . ILE A 1 104 ? -13.065 -20.981 26.435 1.00 89.19 104 ILE A N 1
ATOM 813 C CA . ILE A 1 104 ? -12.218 -19.969 27.069 1.00 89.19 104 ILE A CA 1
ATOM 814 C C . ILE A 1 104 ? -12.857 -19.548 28.401 1.00 89.19 104 ILE A C 1
ATOM 816 O O . ILE A 1 104 ? -13.991 -19.060 28.401 1.00 89.19 104 ILE A O 1
ATOM 820 N N . PRO A 1 105 ? -12.141 -19.629 29.541 1.00 91.50 105 PRO A N 1
ATOM 821 C CA . PRO A 1 105 ? -12.655 -19.146 30.819 1.00 91.50 105 PRO A CA 1
ATOM 822 C C . PRO A 1 105 ? -13.113 -17.687 30.741 1.00 91.50 105 PRO A C 1
ATOM 824 O O . PRO A 1 105 ? -12.476 -16.853 30.094 1.00 91.50 105 PRO A O 1
ATOM 827 N N . THR A 1 106 ? -14.221 -17.354 31.404 1.00 86.25 106 THR A N 1
ATOM 828 C CA . THR A 1 106 ? -14.876 -16.039 31.283 1.00 86.25 106 THR A CA 1
ATOM 829 C C . THR A 1 106 ? -13.953 -14.868 31.657 1.00 86.25 106 THR A C 1
ATOM 831 O O . THR A 1 106 ? -14.098 -13.765 31.129 1.00 86.25 106 THR A O 1
ATOM 834 N N . GLU A 1 107 ? -12.979 -15.086 32.539 1.00 88.38 107 GLU A N 1
ATOM 835 C CA . GLU A 1 107 ? -11.939 -14.123 32.916 1.00 88.38 107 GLU A CA 1
ATOM 836 C C . GLU A 1 107 ? -10.930 -13.825 31.792 1.00 88.38 107 GLU A C 1
ATOM 838 O O . GLU A 1 107 ? -10.358 -12.729 31.738 1.00 88.38 107 GLU A O 1
ATOM 843 N N . ASN A 1 108 ? -10.757 -14.773 30.870 1.00 91.44 108 ASN A N 1
ATOM 844 C CA . ASN A 1 108 ? -9.821 -14.713 29.750 1.00 91.44 108 ASN A CA 1
ATOM 845 C C . ASN A 1 108 ? -10.498 -14.309 28.433 1.00 91.44 108 ASN A C 1
ATOM 847 O O . ASN A 1 108 ? -9.806 -13.929 27.490 1.00 91.44 108 ASN A O 1
ATOM 851 N N . GLN A 1 109 ? -11.834 -14.311 28.375 1.00 91.88 109 GLN A N 1
ATOM 852 C CA . GLN A 1 109 ? -12.604 -13.831 27.225 1.00 91.88 109 GLN A CA 1
ATOM 853 C C . GLN A 1 109 ? -12.542 -12.301 27.111 1.00 91.88 109 GLN A C 1
ATOM 855 O O . GLN A 1 109 ? -13.446 -11.580 27.538 1.00 91.88 109 GLN A O 1
ATOM 860 N N . LYS A 1 110 ? -11.450 -11.784 26.545 1.00 93.69 110 LYS A N 1
ATOM 861 C CA . LYS A 1 110 ? -11.244 -10.351 26.307 1.00 93.69 110 LYS A CA 1
ATOM 862 C C . LYS A 1 110 ? -11.214 -10.061 24.812 1.00 93.69 110 LYS A C 1
ATOM 864 O O . LYS A 1 110 ? -10.527 -10.729 24.048 1.00 93.69 110 LYS A O 1
ATOM 869 N N . ILE A 1 111 ? -11.925 -9.017 24.417 1.00 94.88 111 ILE A N 1
ATOM 870 C CA . ILE A 1 111 ? -11.959 -8.487 23.061 1.00 94.88 111 ILE A CA 1
ATOM 871 C C . ILE A 1 111 ? -10.945 -7.349 22.989 1.00 94.88 111 ILE A C 1
ATOM 873 O O . ILE A 1 111 ? -11.025 -6.377 23.746 1.00 94.88 111 ILE A O 1
ATOM 877 N N . LEU A 1 112 ? -9.982 -7.482 22.078 1.00 96.50 112 LEU A N 1
ATOM 878 C CA . LEU A 1 112 ? -9.093 -6.385 21.720 1.00 96.50 112 LEU A CA 1
ATOM 879 C C . LEU A 1 112 ? -9.921 -5.263 21.096 1.00 96.50 112 LEU A C 1
ATOM 881 O O . LEU A 1 112 ? -10.756 -5.507 20.235 1.00 96.50 112 LEU A O 1
ATOM 885 N N . ILE A 1 113 ? -9.649 -4.031 21.491 1.00 97.69 113 ILE A N 1
ATOM 886 C CA . ILE A 1 113 ? -10.058 -2.830 20.775 1.00 97.69 113 ILE A CA 1
ATOM 887 C C . ILE A 1 113 ? -8.779 -2.091 20.414 1.00 97.69 113 ILE A C 1
ATOM 889 O O . ILE A 1 113 ? -7.920 -1.882 21.272 1.00 97.69 113 ILE A O 1
ATOM 893 N N . ARG A 1 114 ? -8.639 -1.713 19.146 1.00 96.44 114 ARG A N 1
ATOM 894 C CA . ARG A 1 114 ? -7.451 -1.046 18.617 1.00 96.44 114 ARG A CA 1
ATOM 895 C C . ARG A 1 114 ? -7.833 0.285 17.995 1.00 96.44 114 ARG A C 1
ATOM 897 O O . ARG A 1 114 ? -8.741 0.354 17.168 1.00 96.44 114 ARG A O 1
ATOM 904 N N . VAL A 1 115 ? -7.097 1.320 18.368 1.00 94.94 115 VAL A N 1
ATOM 905 C CA . VAL A 1 115 ? -7.186 2.662 17.799 1.00 94.94 115 VAL A CA 1
ATOM 906 C C . VAL A 1 115 ? -5.960 2.901 16.928 1.00 94.94 115 VAL A C 1
ATOM 908 O O . VAL A 1 115 ? -4.855 2.469 17.248 1.00 94.94 115 VAL A O 1
ATOM 911 N N . GLU A 1 116 ? -6.164 3.590 15.816 1.00 91.31 116 GLU A N 1
ATOM 912 C CA . GLU A 1 116 ? -5.094 4.111 14.978 1.00 91.31 116 GLU A CA 1
ATOM 913 C C . GLU A 1 116 ? -5.104 5.633 15.103 1.00 91.31 116 GLU A C 1
ATOM 915 O O . GLU A 1 116 ? -6.131 6.282 14.907 1.00 91.31 116 GLU A O 1
ATOM 920 N N . ALA A 1 117 ? -3.979 6.191 15.534 1.00 88.19 117 ALA A N 1
ATOM 921 C CA . ALA A 1 117 ? -3.763 7.619 15.699 1.00 88.19 117 ALA A CA 1
ATOM 922 C C . ALA A 1 117 ? -2.259 7.886 15.826 1.00 88.19 117 ALA A C 1
ATOM 924 O O . ALA A 1 117 ? -1.479 6.969 16.087 1.00 88.19 117 ALA A O 1
ATOM 925 N N . ASP A 1 118 ? -1.864 9.152 15.703 1.00 81.88 118 ASP A N 1
ATOM 926 C CA . ASP A 1 118 ? -0.532 9.579 16.122 1.00 81.88 118 ASP A CA 1
ATOM 927 C C . ASP A 1 118 ? -0.381 9.369 17.642 1.00 81.88 118 ASP A C 1
ATOM 929 O O . ASP A 1 118 ? -1.222 9.809 18.432 1.00 81.88 118 ASP A O 1
ATOM 933 N N . VAL A 1 119 ? 0.699 8.700 18.055 1.00 69.50 119 VAL A N 1
ATOM 934 C CA . VAL A 1 119 ? 1.031 8.461 19.468 1.00 69.50 119 VAL A CA 1
ATOM 935 C C . VAL A 1 119 ? 1.190 9.787 20.219 1.00 69.50 119 VAL A C 1
ATOM 937 O O . VAL A 1 119 ? 0.813 9.876 21.387 1.00 69.50 119 VAL A O 1
ATOM 940 N N . SER A 1 120 ? 1.644 10.852 19.547 1.00 73.44 120 SER A N 1
ATOM 941 C CA . SER A 1 120 ? 1.702 12.202 20.126 1.00 73.44 120 SER A CA 1
ATOM 942 C C . SER A 1 120 ? 0.314 12.735 20.521 1.00 73.44 120 SER A C 1
ATOM 944 O O . SER A 1 120 ? 0.177 13.474 21.496 1.00 73.44 120 SER A O 1
ATOM 946 N N . ALA A 1 121 ? -0.739 12.292 19.826 1.00 76.88 121 ALA A N 1
ATOM 947 C CA . ALA A 1 121 ? -2.127 12.639 20.106 1.00 76.88 121 ALA A CA 1
ATOM 948 C C . ALA A 1 121 ? -2.801 11.685 21.109 1.00 76.88 121 ALA A C 1
ATOM 950 O O . ALA A 1 121 ? -3.907 11.981 21.564 1.00 76.88 121 ALA A O 1
ATOM 951 N N . ALA A 1 122 ? -2.165 10.568 21.489 1.00 79.69 122 ALA A N 1
ATOM 952 C CA . ALA A 1 122 ? -2.768 9.514 22.310 1.00 79.69 122 ALA A CA 1
ATOM 953 C C . ALA A 1 122 ? -3.332 10.033 23.642 1.00 79.69 122 ALA A C 1
ATOM 955 O O . ALA A 1 122 ? -4.419 9.624 24.070 1.00 79.69 122 ALA A O 1
ATOM 956 N N . LEU A 1 123 ? -2.622 10.965 24.287 1.00 84.19 123 LEU A N 1
ATOM 957 C CA . LEU A 1 123 ? -3.036 11.582 25.554 1.00 84.19 123 LEU A CA 1
ATOM 958 C C . LEU A 1 123 ? -4.361 12.349 25.434 1.00 84.19 123 LEU A C 1
ATOM 960 O O . LEU A 1 123 ? -5.110 12.427 26.404 1.00 84.19 123 LEU A O 1
ATOM 964 N N . ALA A 1 124 ? -4.684 12.851 24.241 1.00 88.69 124 ALA A N 1
ATOM 965 C CA . ALA A 1 124 ? -5.899 13.607 23.968 1.00 88.69 124 ALA A CA 1
ATOM 966 C C . ALA A 1 124 ? -7.078 12.739 23.485 1.00 88.69 124 ALA A C 1
ATOM 968 O O . ALA A 1 124 ? -8.107 13.279 23.086 1.00 88.69 124 ALA A O 1
ATOM 969 N N . LEU A 1 125 ? -6.948 11.408 23.494 1.00 92.44 125 LEU A N 1
ATOM 970 C CA . LEU A 1 125 ? -7.995 10.492 23.033 1.00 92.44 125 LEU A CA 1
ATOM 971 C C . LEU A 1 125 ? -8.785 9.889 24.194 1.00 92.44 125 LEU A C 1
ATOM 973 O O . LEU A 1 125 ? -8.212 9.428 25.183 1.00 92.44 125 LEU A O 1
ATOM 977 N N . VAL A 1 126 ? -10.099 9.808 24.034 1.00 94.62 126 VAL A N 1
ATOM 978 C CA . VAL A 1 126 ? -11.006 9.101 24.940 1.00 94.62 126 VAL A CA 1
ATOM 979 C C . VAL A 1 126 ? -11.775 8.065 24.136 1.00 94.62 126 VAL A C 1
ATOM 981 O O . VAL A 1 126 ? -12.422 8.393 23.144 1.00 94.62 126 VAL A O 1
ATOM 984 N N . LEU A 1 127 ? -11.700 6.809 24.570 1.00 96.38 127 LEU A N 1
ATOM 985 C CA . LEU A 1 127 ? -12.486 5.717 24.013 1.00 96.38 127 LEU A CA 1
ATOM 986 C C . LEU A 1 127 ? -13.702 5.489 24.911 1.00 96.38 127 LEU A C 1
ATOM 988 O O . LEU A 1 127 ? -13.562 5.382 26.129 1.00 96.38 127 LEU A O 1
ATOM 992 N N . THR A 1 128 ? -14.891 5.408 24.323 1.00 96.69 128 THR A N 1
ATOM 993 C CA . THR A 1 128 ? -16.123 5.083 25.055 1.00 96.69 128 THR A CA 1
ATOM 994 C C . THR A 1 128 ? -16.856 3.928 24.396 1.00 96.69 128 THR A C 1
ATOM 996 O O . THR A 1 128 ? -16.893 3.853 23.172 1.00 96.69 128 THR A O 1
ATOM 999 N N . LEU A 1 129 ? -17.453 3.060 25.207 1.00 96.75 129 LEU A N 1
ATOM 1000 C CA . LEU A 1 129 ? -18.311 1.955 24.802 1.00 96.75 129 LEU A CA 1
ATOM 1001 C C . LEU A 1 129 ? -19.692 2.158 25.422 1.00 96.75 129 LEU A C 1
ATOM 1003 O O . LEU A 1 129 ? -19.813 2.198 26.647 1.00 96.75 129 LEU A O 1
ATOM 1007 N N . ASN A 1 130 ? -20.724 2.301 24.591 1.00 95.69 130 ASN A N 1
ATOM 1008 C CA . ASN A 1 130 ? -22.080 2.659 25.025 1.00 95.69 130 ASN A CA 1
ATOM 1009 C C . ASN A 1 130 ? -22.060 3.878 25.970 1.00 95.69 130 ASN A C 1
ATOM 1011 O O . ASN A 1 130 ? -22.622 3.847 27.064 1.00 95.69 130 ASN A O 1
ATOM 1015 N N . ASP A 1 131 ? -21.308 4.910 25.571 1.00 93.19 131 ASP A N 1
ATOM 1016 C CA . ASP A 1 131 ? -21.065 6.156 26.313 1.00 93.19 131 ASP A CA 1
ATOM 1017 C C . ASP A 1 131 ? -20.339 6.018 27.665 1.00 93.19 131 ASP A C 1
ATOM 1019 O O . ASP A 1 131 ? -20.131 7.012 28.360 1.00 93.19 131 ASP A O 1
ATOM 1023 N N . ARG A 1 132 ? -19.858 4.820 28.022 1.00 93.81 132 ARG A N 1
ATOM 1024 C CA . ARG A 1 132 ? -19.007 4.606 29.201 1.00 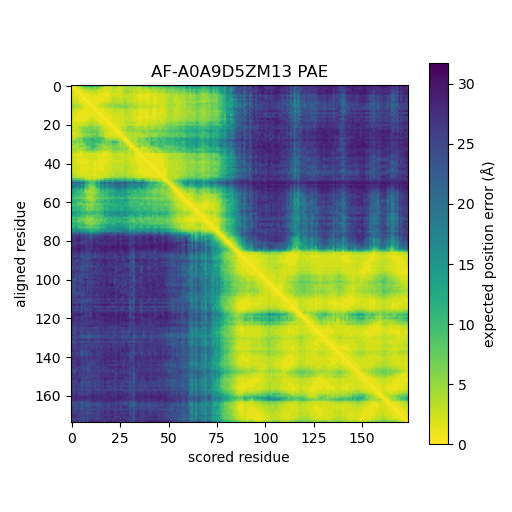93.81 132 ARG A CA 1
ATOM 1025 C C . ARG A 1 132 ? -17.528 4.619 28.814 1.00 93.81 132 ARG A C 1
ATOM 1027 O O . ARG A 1 132 ? -17.171 3.954 27.842 1.00 93.81 132 ARG A O 1
ATOM 1034 N N . PRO A 1 133 ? -16.650 5.323 29.547 1.00 93.94 133 PRO A N 1
ATOM 1035 C CA . PRO A 1 133 ? -15.217 5.309 29.270 1.00 93.94 133 PRO A CA 1
ATOM 1036 C C . PRO A 1 133 ? -14.628 3.896 29.308 1.00 93.94 133 PRO A C 1
ATOM 1038 O O . PRO A 1 133 ? -14.909 3.123 30.224 1.00 93.94 133 PRO A O 1
ATOM 1041 N N . LEU A 1 134 ? -13.779 3.586 28.329 1.00 95.31 134 LEU A N 1
ATOM 1042 C CA . LEU A 1 134 ? -12.917 2.411 28.333 1.00 95.31 134 LEU A CA 1
ATOM 1043 C C . LEU A 1 134 ? -11.459 2.831 28.551 1.00 95.31 134 LEU A C 1
ATOM 1045 O O . LEU A 1 134 ? -11.028 3.852 28.006 1.00 95.31 134 LEU A O 1
ATOM 1049 N N . PRO A 1 135 ? -10.675 2.044 29.309 1.00 94.69 135 PRO A N 1
ATOM 1050 C CA . PRO A 1 135 ? -9.247 2.289 29.439 1.00 94.69 135 PRO A CA 1
ATOM 1051 C C . PRO A 1 135 ? -8.581 2.130 28.073 1.00 94.69 135 PRO A C 1
ATOM 1053 O O . PRO A 1 135 ? -8.834 1.153 27.377 1.00 94.69 135 PRO A O 1
ATOM 1056 N N . LEU A 1 136 ? -7.725 3.074 27.697 1.00 93.88 136 LEU A N 1
ATOM 1057 C CA . LEU A 1 136 ? -6.913 3.002 26.486 1.00 93.88 136 LEU A CA 1
ATOM 1058 C C . LEU A 1 136 ? -5.450 3.108 26.901 1.00 93.88 136 LEU A C 1
ATOM 1060 O O . LEU A 1 136 ? -5.042 4.146 27.430 1.00 93.88 136 LEU A O 1
ATOM 1064 N N . ASP A 1 137 ? -4.673 2.058 26.656 1.00 93.88 137 ASP A N 1
ATOM 1065 C CA . ASP A 1 137 ? -3.224 2.124 26.786 1.00 93.88 137 ASP A CA 1
ATOM 1066 C C . ASP A 1 137 ? -2.689 3.087 25.724 1.00 93.88 137 ASP A C 1
ATOM 1068 O O . ASP A 1 137 ? -2.868 2.891 24.524 1.00 93.88 137 ASP A O 1
ATOM 1072 N N . LYS A 1 138 ? -2.064 4.170 26.181 1.00 89.69 138 LYS A N 1
ATOM 1073 C CA . LYS A 1 138 ? -1.598 5.264 25.324 1.00 89.69 138 LYS A CA 1
ATOM 1074 C C . LYS A 1 138 ? -0.358 4.899 24.515 1.00 89.69 138 LYS A C 1
ATOM 1076 O O . LYS A 1 138 ? -0.118 5.529 23.493 1.00 89.69 138 LYS A O 1
ATOM 1081 N N . SER A 1 139 ? 0.401 3.900 24.963 1.00 89.31 139 SER A N 1
ATOM 1082 C CA . SER A 1 139 ? 1.609 3.435 24.282 1.00 89.31 139 SER A CA 1
ATOM 1083 C C . SER A 1 139 ? 1.283 2.497 23.121 1.00 89.31 139 SER A C 1
ATOM 1085 O O . SER A 1 139 ? 1.859 2.624 22.044 1.00 89.31 139 SER A O 1
ATOM 1087 N N . SER A 1 140 ? 0.320 1.593 23.320 1.00 91.44 140 SER A N 1
ATOM 1088 C CA . SER A 1 140 ? -0.093 0.608 22.316 1.00 91.44 140 SER A CA 1
ATOM 1089 C C . SER A 1 140 ? -1.334 1.022 21.521 1.00 91.44 140 SER A C 1
ATOM 1091 O O . SER A 1 140 ? -1.624 0.414 20.492 1.00 91.44 140 SER A O 1
ATOM 1093 N N . LEU A 1 141 ? -2.070 2.043 21.978 1.00 93.44 141 LEU A N 1
ATOM 1094 C CA . LEU A 1 141 ? -3.388 2.438 21.465 1.00 93.44 141 LEU A CA 1
ATOM 1095 C C . LEU A 1 141 ? -4.386 1.271 21.454 1.00 93.44 141 LEU A C 1
ATOM 1097 O O . LEU A 1 141 ? -5.211 1.133 20.546 1.00 93.44 141 LEU A O 1
ATOM 1101 N N . THR A 1 142 ? -4.324 0.435 22.492 1.00 95.94 142 THR A N 1
ATOM 1102 C CA . THR A 1 142 ? -5.211 -0.720 22.648 1.00 95.94 142 THR A CA 1
ATOM 1103 C C . THR A 1 142 ? -5.980 -0.713 23.964 1.00 95.94 142 THR A C 1
ATOM 1105 O O . THR A 1 142 ? -5.598 -0.079 24.948 1.00 95.94 142 THR A O 1
ATOM 1108 N N . SER A 1 143 ? -7.102 -1.427 23.970 1.00 96.69 143 SER A N 1
ATOM 1109 C CA . SER A 1 143 ? -7.882 -1.758 25.157 1.00 96.69 143 SER A CA 1
ATOM 1110 C C . SER A 1 143 ? -8.249 -3.232 25.110 1.00 96.69 143 SER A C 1
ATOM 1112 O O . SER A 1 143 ? -8.711 -3.717 24.081 1.00 96.69 143 SER A O 1
ATOM 1114 N N . MET A 1 144 ? -8.070 -3.948 26.217 1.00 95.69 144 MET A N 1
ATOM 1115 C CA . MET A 1 144 ? -8.568 -5.315 26.358 1.00 95.69 144 MET A CA 1
ATOM 1116 C C . MET A 1 144 ? -9.868 -5.271 27.153 1.00 95.69 144 MET A C 1
ATOM 1118 O O . MET A 1 144 ? -9.857 -5.223 28.385 1.00 95.69 144 MET A O 1
ATOM 1122 N N . TRP A 1 145 ? -10.992 -5.255 26.443 1.00 95.19 145 TRP A N 1
ATOM 1123 C CA . TRP A 1 145 ? -12.314 -5.138 27.045 1.00 95.19 145 TRP A CA 1
ATOM 1124 C C . TRP A 1 145 ? -12.940 -6.513 27.276 1.00 95.19 145 TRP A C 1
ATOM 1126 O O . TRP A 1 145 ? -12.886 -7.387 26.418 1.00 95.19 145 TRP A O 1
ATOM 1136 N N . ARG A 1 146 ? -13.567 -6.707 28.438 1.00 93.69 146 ARG A N 1
ATOM 1137 C CA . ARG A 1 146 ? -14.305 -7.931 28.756 1.00 93.69 146 ARG A CA 1
ATOM 1138 C C . ARG A 1 146 ? -15.809 -7.693 28.570 1.00 93.69 146 ARG A C 1
ATOM 1140 O O . ARG A 1 146 ? -16.365 -6.880 29.316 1.00 93.69 146 ARG A O 1
ATOM 1147 N N . PRO A 1 147 ? -16.480 -8.389 27.639 1.00 92.06 147 PRO A N 1
ATOM 1148 C CA . PRO A 1 147 ? -17.923 -8.288 27.492 1.00 92.06 147 PRO A CA 1
ATOM 1149 C C . PRO A 1 147 ? -18.636 -8.832 28.730 1.00 92.06 147 PRO A C 1
ATOM 1151 O O . PRO A 1 147 ? -18.343 -9.922 29.215 1.00 92.06 147 PRO A O 1
ATOM 1154 N N . THR A 1 148 ? -19.580 -8.051 29.256 1.00 86.38 148 THR A N 1
ATOM 1155 C CA . THR A 1 148 ? -20.435 -8.463 30.382 1.00 86.38 148 THR A CA 1
ATOM 1156 C C . THR A 1 148 ? -21.754 -9.065 29.917 1.00 86.38 148 THR A C 1
ATOM 1158 O O . THR A 1 148 ? -22.364 -9.837 30.647 1.00 86.38 148 THR A O 1
ATOM 1161 N N . THR A 1 149 ? -22.198 -8.718 28.709 1.00 89.56 149 THR A N 1
ATOM 1162 C CA . THR A 1 149 ? -23.443 -9.198 28.101 1.00 89.56 149 THR A CA 1
ATOM 1163 C C . THR A 1 149 ? -23.240 -9.473 26.610 1.00 89.56 149 THR A C 1
ATOM 1165 O O . THR A 1 149 ? -22.346 -8.908 25.979 1.00 89.56 149 THR A O 1
ATOM 1168 N N . ARG A 1 150 ? -24.076 -10.322 26.014 1.00 93.31 150 ARG A N 1
ATOM 1169 C CA . ARG A 1 150 ? -24.189 -10.418 24.550 1.00 93.31 150 ARG A CA 1
ATOM 1170 C C . ARG A 1 150 ? -25.069 -9.277 24.034 1.00 93.31 150 ARG A C 1
ATOM 1172 O O . ARG A 1 150 ? -25.884 -8.744 24.787 1.00 93.31 150 ARG A O 1
ATOM 1179 N N . GLY A 1 151 ? -24.902 -8.893 22.774 1.00 95.69 151 GLY A N 1
ATOM 1180 C CA . GLY A 1 151 ? -25.693 -7.843 22.133 1.00 95.69 151 GLY A CA 1
ATOM 1181 C C . GLY A 1 151 ? -24.861 -6.836 21.349 1.00 95.69 151 GLY A C 1
ATOM 1182 O O . GLY A 1 151 ? -23.673 -7.039 21.098 1.00 95.69 151 GLY A O 1
ATOM 1183 N N . LYS A 1 152 ? -25.513 -5.745 20.939 1.00 97.19 152 LYS A N 1
ATOM 1184 C CA . LYS A 1 152 ? -24.896 -4.672 20.154 1.00 97.19 152 LYS A CA 1
ATOM 1185 C C . LYS A 1 152 ? -24.194 -3.656 21.047 1.00 97.19 152 LYS A C 1
ATOM 1187 O O . LYS A 1 152 ? -24.698 -3.279 22.103 1.00 97.19 152 LYS A O 1
ATOM 1192 N N . TYR A 1 153 ? -23.060 -3.181 20.563 1.00 97.38 153 TYR A N 1
ATOM 1193 C CA . TYR A 1 153 ? -22.189 -2.236 21.233 1.00 97.38 153 TYR A CA 1
ATOM 1194 C C . TYR A 1 153 ? -21.804 -1.107 20.283 1.00 97.38 153 TYR A C 1
ATOM 1196 O O . TYR A 1 153 ? -21.543 -1.345 19.107 1.00 97.38 153 TYR A O 1
ATOM 1204 N N . ASN A 1 154 ? -21.746 0.116 20.803 1.00 97.75 154 ASN A N 1
ATOM 1205 C CA . ASN A 1 154 ? -21.298 1.299 20.079 1.00 97.75 154 ASN A CA 1
ATOM 1206 C C . ASN A 1 154 ? -19.984 1.800 20.685 1.00 97.75 154 ASN A C 1
ATOM 1208 O O . ASN A 1 154 ? -19.941 2.158 21.864 1.00 97.75 154 ASN A O 1
ATOM 1212 N N . LEU A 1 155 ? -18.919 1.817 19.887 1.00 97.81 155 LEU A N 1
ATOM 1213 C CA . LEU A 1 155 ? -17.633 2.403 20.243 1.00 97.81 155 LEU A CA 1
ATOM 1214 C C . LEU A 1 155 ? -17.517 3.798 19.644 1.00 97.81 155 LEU A C 1
ATOM 1216 O O . LEU A 1 155 ? -17.812 4.002 18.470 1.00 97.81 155 LEU A O 1
ATOM 1220 N N . ARG A 1 156 ? -17.037 4.750 20.443 1.00 97.50 156 ARG A N 1
ATOM 1221 C CA . ARG A 1 156 ? -16.737 6.111 19.987 1.00 97.50 156 ARG A CA 1
ATOM 1222 C C . ARG A 1 156 ? -15.340 6.511 20.414 1.00 97.50 156 ARG A C 1
ATOM 1224 O O . ARG A 1 156 ? -14.984 6.343 21.584 1.00 97.50 156 ARG A O 1
ATOM 1231 N N . LEU A 1 157 ? -14.596 7.088 19.479 1.00 96.06 157 LEU A N 1
ATOM 1232 C CA . LEU A 1 157 ? -13.313 7.730 19.718 1.00 96.06 157 LEU A CA 1
ATOM 1233 C C . LEU A 1 157 ? -13.526 9.243 19.744 1.00 96.06 157 LEU A C 1
ATOM 1235 O O . LEU A 1 157 ? -13.995 9.822 18.767 1.00 96.06 157 LEU A O 1
ATOM 1239 N N . LYS A 1 158 ? -13.195 9.882 20.863 1.00 94.69 158 LYS A N 1
ATOM 1240 C CA . LYS A 1 158 ? -13.448 11.305 21.109 1.00 94.69 158 LYS A CA 1
ATOM 1241 C C . LYS A 1 158 ? -12.177 12.042 21.517 1.00 94.69 158 LYS A C 1
ATOM 1243 O O . LYS A 1 158 ? -11.224 11.430 22.005 1.00 94.69 158 LYS A O 1
ATOM 1248 N N . ALA A 1 159 ? -12.185 13.359 21.361 1.00 91.50 159 ALA A N 1
ATOM 1249 C CA . ALA A 1 159 ? -11.224 14.250 21.992 1.00 91.50 159 ALA A CA 1
ATOM 1250 C C . ALA A 1 159 ? -11.468 14.311 23.510 1.00 91.50 159 ALA A C 1
ATOM 1252 O O . ALA A 1 159 ? -12.613 14.342 23.964 1.00 91.50 159 ALA A O 1
ATOM 1253 N N . SER A 1 160 ? -10.397 14.363 24.303 1.00 88.31 160 SER A N 1
ATOM 1254 C CA . SER A 1 160 ? -10.481 14.556 25.758 1.00 88.31 160 SER A CA 1
ATOM 1255 C C . SER A 1 160 ? -10.979 15.950 26.145 1.00 88.31 160 SER A C 1
ATOM 1257 O O . SER A 1 160 ? -11.570 16.118 27.208 1.00 88.31 160 SER A O 1
ATOM 1259 N N . VAL A 1 161 ? -10.769 16.937 25.270 1.00 84.94 161 VAL A N 1
ATOM 1260 C CA . VAL A 1 161 ? -11.202 18.328 25.429 1.00 84.94 161 VAL A CA 1
ATOM 1261 C C . VAL A 1 161 ? -12.138 18.685 24.277 1.00 84.94 161 VAL A C 1
ATOM 1263 O O . VAL A 1 161 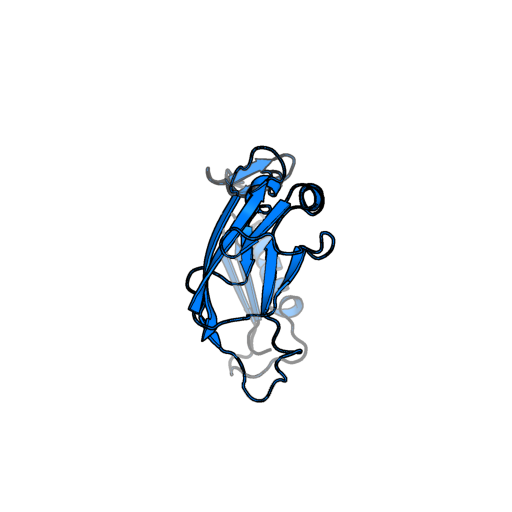? -11.890 18.310 23.136 1.00 84.94 161 VAL A O 1
ATOM 1266 N N . GLY A 1 162 ? -13.231 19.392 24.567 1.00 79.00 162 GLY A N 1
ATOM 1267 C CA . GLY A 1 162 ? -14.186 19.865 23.555 1.00 79.00 162 GLY A CA 1
ATOM 1268 C C . GLY A 1 162 ? -15.196 18.821 23.061 1.00 79.00 162 GLY A C 1
ATOM 1269 O O . GLY A 1 162 ? -16.187 19.197 22.447 1.00 79.00 162 GLY A O 1
ATOM 1270 N N . GLY A 1 163 ? -15.000 17.531 23.360 1.00 77.88 163 GLY A N 1
ATOM 1271 C CA . GLY A 1 163 ? -15.992 16.476 23.108 1.00 77.88 163 GLY A CA 1
ATOM 1272 C C . GLY A 1 163 ? -16.208 16.109 21.635 1.00 77.88 163 GLY A C 1
ATOM 1273 O O . GLY A 1 163 ? -17.132 15.351 21.334 1.00 77.88 163 GLY A O 1
ATOM 1274 N N . GLU A 1 164 ? -15.366 16.610 20.726 1.00 89.81 164 GLU A N 1
ATOM 1275 C CA . GLU A 1 164 ? -15.376 16.235 19.310 1.00 89.81 164 GLU A CA 1
ATOM 1276 C C . GLU A 1 164 ? -15.260 14.712 19.165 1.00 89.81 164 GLU A C 1
ATOM 1278 O O . GLU A 1 164 ? -14.441 14.071 19.827 1.00 89.81 164 GLU A O 1
ATOM 1283 N N . THR A 1 165 ? -16.093 14.121 18.310 1.00 92.88 165 THR A N 1
ATOM 1284 C CA . THR A 1 165 ? -16.038 12.688 18.002 1.00 92.88 165 THR A CA 1
ATOM 1285 C C . THR A 1 165 ? -15.275 12.492 16.700 1.00 92.88 165 THR A C 1
ATOM 1287 O O . THR A 1 165 ? -15.698 12.992 15.663 1.00 92.88 165 THR A O 1
ATOM 1290 N N . PHE A 1 166 ? -14.159 11.766 16.764 1.00 92.81 166 PHE A N 1
ATOM 1291 C CA . PHE A 1 166 ? -13.318 11.459 15.606 1.00 92.81 166 PHE A CA 1
ATOM 1292 C C . PHE A 1 166 ? -13.845 10.269 14.808 1.00 92.81 166 PHE A C 1
ATOM 1294 O O . PHE A 1 166 ? -13.754 10.265 13.585 1.00 92.81 166 PHE A O 1
ATOM 1301 N N . ASP A 1 167 ? -14.381 9.261 15.499 1.00 95.06 167 ASP A N 1
ATOM 1302 C CA . ASP A 1 167 ? -14.893 8.052 14.862 1.00 95.06 167 ASP A CA 1
ATOM 1303 C C . ASP A 1 167 ? -15.959 7.376 15.728 1.00 95.06 167 ASP A C 1
ATOM 1305 O O . ASP A 1 167 ? -15.972 7.511 16.958 1.00 95.06 167 ASP A O 1
ATOM 1309 N N . THR A 1 168 ? -16.876 6.661 15.090 1.00 97.19 168 THR A N 1
ATOM 1310 C CA . THR A 1 168 ? -17.933 5.890 15.744 1.00 97.19 168 THR A CA 1
ATOM 1311 C C . THR A 1 168 ? -18.189 4.628 14.951 1.00 97.19 168 THR A C 1
ATOM 1313 O O . THR A 1 168 ? -18.501 4.712 13.767 1.00 97.19 168 THR A O 1
ATOM 1316 N N . ILE A 1 169 ? -18.130 3.482 15.631 1.00 97.88 169 ILE A N 1
ATOM 1317 C CA . ILE A 1 169 ? -18.477 2.194 15.038 1.00 97.88 169 ILE A CA 1
ATOM 1318 C C . ILE A 1 169 ? -19.431 1.399 15.923 1.00 97.88 169 ILE A C 1
ATOM 1320 O O . ILE A 1 169 ? -19.469 1.573 17.1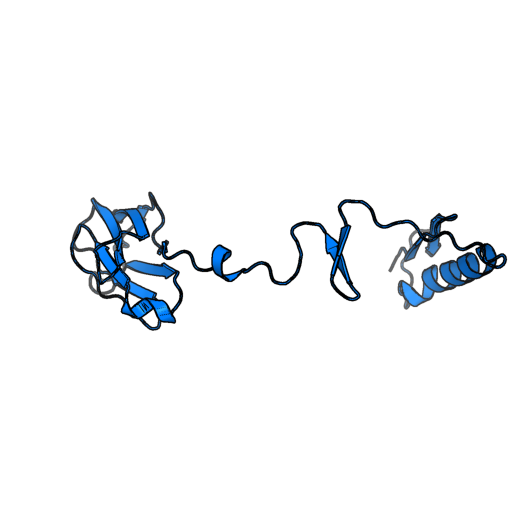44 1.00 97.88 169 ILE A O 1
ATOM 1324 N N . SER A 1 170 ? -20.197 0.504 15.314 1.00 98.12 170 SER A N 1
ATOM 1325 C CA . SER A 1 170 ? -21.055 -0.455 16.003 1.00 98.12 170 SER A CA 1
ATOM 1326 C C . SER A 1 170 ? -20.622 -1.885 15.700 1.00 98.12 170 SER A C 1
ATOM 1328 O O . SER A 1 170 ? -20.278 -2.209 14.570 1.00 98.12 170 SER A O 1
ATOM 1330 N N . PHE A 1 171 ? -20.659 -2.758 16.702 1.00 97.88 171 PHE A N 1
ATOM 1331 C CA . PHE A 1 171 ? -20.343 -4.182 16.562 1.00 97.88 171 PHE A CA 1
ATOM 1332 C C . PHE A 1 171 ? -21.249 -5.016 17.478 1.00 97.88 171 PHE A C 1
ATOM 1334 O O . PHE A 1 171 ? -21.922 -4.480 18.361 1.00 97.88 171 PHE A O 1
ATOM 1341 N N . GLU A 1 172 ? -21.311 -6.325 17.266 1.00 97.88 172 GLU A N 1
ATOM 1342 C CA . GLU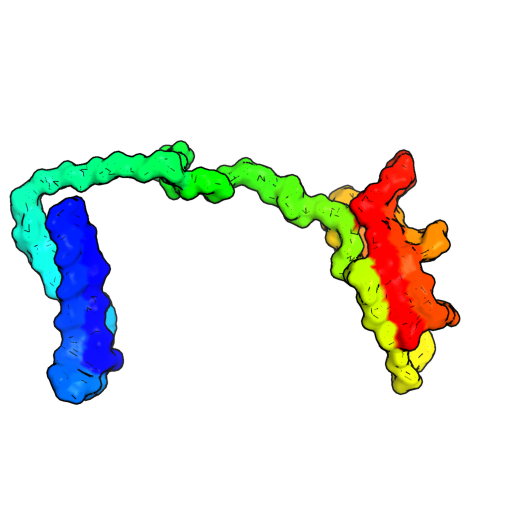 A 1 172 ? -22.169 -7.236 18.024 1.00 97.88 172 GLU A CA 1
ATOM 1343 C C . GLU A 1 172 ? -21.342 -8.344 18.676 1.00 97.88 172 GLU A C 1
ATOM 1345 O O . GLU A 1 172 ? -20.463 -8.918 18.041 1.00 97.88 172 GLU A O 1
ATOM 1350 N N . VAL A 1 173 ? -21.633 -8.663 19.937 1.00 96.50 173 VAL A N 1
ATOM 1351 C CA . VAL A 1 173 ? -21.073 -9.828 20.631 1.00 96.50 173 VAL A CA 1
ATOM 1352 C C . VAL A 1 173 ? -22.147 -10.903 20.727 1.00 96.50 173 VAL A C 1
ATOM 1354 O O . VAL A 1 173 ? -23.214 -10.645 21.295 1.00 96.50 173 VAL A O 1
ATOM 1357 N N . ARG A 1 174 ? -21.869 -12.092 20.189 1.00 91.75 174 ARG A N 1
ATOM 1358 C CA . ARG A 1 174 ? -22.789 -13.235 20.155 1.00 91.75 174 ARG A CA 1
ATOM 1359 C C . ARG A 1 174 ? -22.293 -14.443 20.918 1.00 91.75 174 ARG A C 1
ATOM 1361 O O . ARG A 1 174 ? -21.072 -14.608 21.121 1.00 91.75 174 ARG A O 1
#

Secondary structure (DSSP, 8-state):
--EEEEEEE-SS-EEEEEEE-TT-PPPSS--GGGTHHHHHHHHHHHHTSS-----PPPPTTEEEETTEEEETT--BTB-HHHHH---EEEESPTT-EEPPPTTS-TTT--EEEEEES-GGGGGGEEEEETTEEE--BTTTTEEEEPPSSSEEEEEEEEESSS--EEEEEEEEE-

Radius of gyration: 30.48 Å; Cα contacts (8 Å, |Δi|>4): 272; chains: 1; bounding box: 53×47×70 Å

Sequence (174 aa):
MRDNWCVGYSDRYTVAVWVGNLDGGPMWSVSGVMGAAPVYQELMDALHTNNDRYRPTPPKAVVKKGSDYYLAGTLPGEKLQDLYWKKRIAYPTEGMIVALDPDIPTENQKILIRVEADVSAALALVLTLNDRPLPLDKSSLTSMWRPTTRGKYNLRLKASVGGETFDTISFEVR

Solvent-accessible surface area (backbone atoms only — not comparable to full-atom values): 10479 Å² total; per-residue (Å²): 80,42,74,23,66,26,74,53,71,60,88,86,47,77,49,74,31,77,39,61,49,92,86,59,46,76,45,79,97,57,49,51,74,75,51,11,35,56,59,43,48,54,51,52,54,63,75,46,72,70,77,81,76,74,76,80,77,78,56,92,60,50,41,77,58,91,97,46,77,31,51,69,94,63,57,91,79,65,67,56,68,81,76,69,52,61,55,35,66,67,30,71,46,72,73,37,75,45,76,70,61,86,88,50,56,78,92,70,51,55,48,71,32,34,48,41,56,52,64,90,52,32,85,45,54,37,43,23,49,73,86,39,82,47,75,63,43,53,89,75,34,34,26,78,44,65,76,90,69,74,48,79,44,40,40,37,36,24,37,69,67,92,66,48,71,65,30,76,39,39,33,33,37,85

Nearest PDB structures (foldseek):
  4m03-assembly1_A-2  TM=4.980E-01  e=1.179E-02  Staphylococcus aureus subsp. aureus NCTC 8325
  5ngj-assembly1_A  TM=4.996E-01  e=5.933E-02  Tequintavirus T5
  8bcu-assembly1_H  TM=5.051E-01  e=3.162E-01  Escherichia phage T5
  1cwv-assembly1_A  TM=4.782E-01  e=9.463E-01  Yersinia pseudotuberculosis
  4j8t-assembly5_B  TM=2.082E-01  e=1.338E+00  Pseudomonas aeruginosa PAO1

Foldseek 3Di:
DAKAWDWDDAPPDTDIFIDGDPVSDDDDPDDNCRTRVVVVVVVVCVVCPPPPHDDDDDPPQWDDDDPDIDGVPGDPPPPCVVVQFQFEWPPDAAAAEAEFDPVDPLVRRWDKTATGHPLVCLVQKFKDKVNHTFDADSVRRMGTHRDPDWFKIKIWIATNPPGHTRYIHMYTYD

Mean predicted aligned error: 14.7 Å